Protein AF-A0A947LZQ3-F1 (afdb_monomer_lite)

Secondary structure (DSSP, 8-state):
--SSTTSSGGGSS---PPPHHHHHHHHHHH-SSHHHHHHHHHHHHHT-HHHHT-HHHHHHHHHHHHHHHHHHTTSS-HHHHHHHHHHHHHHHHHHHHHHHHHHHHHHHHHHHHSPPPEEEEEETTEEEEEE-

Radius of gyration: 23.59 Å; chains: 1; bounding box: 46×38×76 Å

pLDDT: mean 85.98, std 16.03, range [40.72, 98.38]

Structure (mmCIF, N/CA/C/O backbone):
data_AF-A0A947LZQ3-F1
#
_entry.id   AF-A0A947LZQ3-F1
#
loop_
_atom_site.group_PDB
_atom_site.id
_atom_site.type_symbol
_atom_site.label_atom_id
_atom_site.label_alt_id
_atom_site.label_comp_id
_atom_site.label_asym_id
_atom_site.label_entity_id
_atom_site.label_seq_id
_atom_site.pdbx_PDB_ins_code
_atom_site.Cartn_x
_atom_site.Cartn_y
_atom_site.Cartn_z
_atom_site.occupancy
_atom_site.B_iso_or_equiv
_atom_site.auth_seq_id
_atom_site.auth_comp_id
_atom_site.auth_asym_id
_atom_site.auth_atom_id
_atom_site.pdbx_PDB_model_num
ATOM 1 N N . MET A 1 1 ? -22.252 -31.755 -32.968 1.00 42.84 1 MET A N 1
ATOM 2 C CA . MET A 1 1 ? -21.186 -31.670 -31.942 1.00 42.84 1 MET A CA 1
ATOM 3 C C . MET A 1 1 ? -20.119 -30.651 -32.369 1.00 42.84 1 MET A C 1
ATOM 5 O O . MET A 1 1 ? -19.027 -31.038 -32.749 1.00 42.84 1 MET A O 1
ATOM 9 N N . LYS A 1 2 ? -20.450 -29.349 -32.402 1.00 45.81 2 LYS A N 1
ATOM 10 C CA . LYS A 1 2 ? -19.546 -28.274 -32.885 1.00 45.81 2 LYS A CA 1
ATOM 11 C C . LYS A 1 2 ? -19.620 -26.967 -32.074 1.00 45.81 2 LYS A C 1
ATOM 13 O O . LYS A 1 2 ? -18.988 -25.991 -32.451 1.00 45.81 2 LYS A O 1
ATOM 18 N N . HIS A 1 3 ? -20.347 -26.944 -30.954 1.00 49.53 3 HIS A N 1
ATOM 19 C CA . HIS A 1 3 ? -20.576 -25.714 -30.177 1.00 49.53 3 HIS A CA 1
ATOM 20 C C . HIS A 1 3 ? -19.942 -25.713 -28.778 1.00 49.53 3 HIS A C 1
ATOM 22 O O . HIS A 1 3 ? -20.104 -24.749 -28.045 1.00 49.53 3 HIS A O 1
ATOM 28 N N . VAL A 1 4 ? -19.186 -26.752 -28.407 1.00 49.44 4 VAL A N 1
ATOM 29 C CA . VAL A 1 4 ? -18.583 -26.853 -27.060 1.00 49.44 4 VAL A CA 1
ATOM 30 C C . VAL A 1 4 ? -17.208 -26.166 -26.980 1.00 49.44 4 VAL A C 1
ATOM 32 O O . VAL A 1 4 ? -16.736 -25.855 -25.895 1.00 49.44 4 VAL A O 1
ATOM 35 N N . LEU A 1 5 ? -16.579 -25.843 -28.116 1.00 46.22 5 LEU A N 1
ATOM 36 C CA . LEU A 1 5 ? -15.228 -25.262 -28.137 1.00 46.22 5 LEU A CA 1
ATOM 37 C C . LEU A 1 5 ? -15.170 -23.731 -28.010 1.00 46.22 5 LEU A C 1
ATOM 39 O O . LEU A 1 5 ? -14.082 -23.191 -27.860 1.00 46.22 5 LEU A O 1
ATOM 43 N N . ALA A 1 6 ? -16.303 -23.025 -28.055 1.00 46.81 6 ALA A N 1
ATOM 44 C CA . ALA A 1 6 ? -16.307 -21.557 -28.020 1.00 46.81 6 ALA A CA 1
ATOM 45 C C . ALA A 1 6 ? -16.317 -20.967 -26.596 1.00 46.81 6 ALA A C 1
ATOM 47 O O . ALA A 1 6 ? -16.058 -19.781 -26.429 1.00 46.81 6 ALA A O 1
ATOM 48 N N . PHE A 1 7 ? -16.593 -21.778 -25.567 1.00 45.84 7 PHE A N 1
ATOM 49 C CA . PHE A 1 7 ? -16.665 -21.300 -24.179 1.00 45.84 7 PHE A CA 1
ATOM 50 C C . PHE A 1 7 ? -15.323 -21.386 -23.432 1.00 45.84 7 PHE A C 1
ATOM 52 O O . PHE A 1 7 ? -15.129 -20.707 -22.430 1.00 45.84 7 PHE A O 1
ATOM 59 N N . ALA A 1 8 ? -14.373 -22.185 -23.931 1.00 47.56 8 ALA A N 1
ATOM 60 C CA . ALA A 1 8 ? -13.068 -22.368 -23.291 1.00 47.56 8 ALA A CA 1
ATOM 61 C C . ALA A 1 8 ? -12.094 -21.203 -23.558 1.00 47.56 8 ALA A C 1
ATOM 63 O O . ALA A 1 8 ? -11.188 -20.961 -22.766 1.00 47.56 8 ALA A O 1
ATOM 64 N N . THR A 1 9 ? -12.288 -20.444 -24.639 1.00 48.91 9 THR A N 1
ATOM 65 C CA . THR A 1 9 ? -11.379 -19.355 -25.038 1.00 48.91 9 THR A CA 1
ATOM 66 C C . THR A 1 9 ? -11.669 -18.023 -24.339 1.00 48.91 9 THR A C 1
ATOM 68 O O . THR A 1 9 ? -10.813 -17.144 -24.336 1.00 48.91 9 THR A O 1
ATOM 71 N N . ALA A 1 10 ? -12.839 -17.870 -23.709 1.00 48.16 10 ALA A N 1
ATOM 72 C CA . ALA A 1 10 ? -13.202 -16.656 -22.972 1.00 48.16 10 ALA A CA 1
ATOM 73 C C . ALA A 1 10 ? -12.611 -16.603 -21.548 1.00 48.16 10 ALA A C 1
ATOM 75 O O . ALA A 1 10 ? -12.568 -15.532 -20.949 1.00 48.16 10 ALA A O 1
ATOM 76 N N . LEU A 1 11 ? -12.115 -17.728 -21.013 1.00 50.41 11 LEU A N 1
ATOM 77 C CA . LEU A 1 11 ? -11.526 -17.786 -19.667 1.00 50.41 11 LEU A CA 1
ATOM 78 C C . LEU A 1 11 ? -10.026 -17.445 -19.614 1.00 50.41 11 LEU A C 1
ATOM 80 O O . LEU A 1 11 ? -9.470 -17.332 -18.528 1.00 50.41 11 LEU A O 1
ATOM 84 N N . LEU A 1 12 ? -9.361 -17.276 -20.760 1.00 47.28 12 LEU A N 1
ATOM 85 C CA . LEU A 1 12 ? -7.902 -17.099 -20.827 1.00 47.28 12 LEU A CA 1
ATOM 86 C C . LEU A 1 12 ? -7.449 -15.637 -20.999 1.00 47.28 12 LEU A C 1
ATOM 88 O O . LEU A 1 12 ? -6.259 -15.384 -21.153 1.00 47.28 12 LEU A O 1
ATOM 92 N N . LEU A 1 13 ? -8.374 -14.670 -20.950 1.00 44.09 13 LEU A N 1
ATOM 93 C CA . LEU A 1 13 ? -8.080 -13.237 -21.132 1.00 44.09 13 LEU A CA 1
ATOM 94 C C . LEU A 1 13 ? -8.360 -12.369 -19.892 1.00 44.09 13 LEU A C 1
ATOM 96 O O . LEU A 1 13 ? -8.128 -11.166 -19.933 1.00 44.09 13 LEU A O 1
ATOM 100 N N . ALA A 1 14 ? -8.782 -12.959 -18.769 1.00 43.12 14 ALA A N 1
ATOM 101 C CA . ALA A 1 14 ? -8.951 -12.255 -17.491 1.00 43.12 14 ALA A CA 1
ATOM 102 C C . ALA A 1 14 ? -7.682 -12.304 -16.615 1.00 43.12 14 ALA A C 1
ATOM 104 O O . ALA A 1 14 ? -7.757 -12.343 -15.393 1.00 43.12 14 ALA A O 1
ATOM 105 N N . GLY A 1 15 ? -6.501 -12.303 -17.238 1.00 40.72 15 GLY A N 1
ATOM 106 C CA . GLY A 1 15 ? -5.210 -12.185 -16.556 1.00 40.72 15 GLY A CA 1
ATOM 107 C C . GLY A 1 15 ? -4.848 -10.744 -16.177 1.00 40.72 15 GLY A C 1
ATOM 108 O O . GLY A 1 15 ? -3.668 -10.411 -16.130 1.00 40.72 15 GLY A O 1
ATOM 109 N N . CYS A 1 16 ? -5.829 -9.867 -15.944 1.00 47.31 16 CYS A N 1
ATOM 110 C CA . CYS A 1 16 ? -5.577 -8.629 -15.216 1.00 47.31 16 CYS A CA 1
ATOM 111 C C . CYS A 1 16 ? -5.446 -9.018 -13.745 1.00 47.31 16 CYS A C 1
ATOM 113 O O . CYS A 1 16 ? -6.459 -9.170 -13.067 1.00 47.31 16 CYS A O 1
ATOM 115 N N . GLY A 1 17 ? -4.215 -9.241 -13.277 1.00 54.22 17 GLY A N 1
ATOM 116 C CA . GLY A 1 17 ? -3.953 -9.462 -11.856 1.00 54.22 17 GLY A CA 1
ATOM 117 C C . GLY A 1 17 ? -4.659 -8.384 -11.037 1.00 54.22 17 GLY A C 1
ATOM 118 O O . GLY A 1 17 ? -4.484 -7.188 -11.287 1.00 54.22 17 GLY A O 1
ATOM 119 N N . THR A 1 18 ? -5.522 -8.802 -10.117 1.00 68.12 18 THR A N 1
ATOM 120 C CA . THR A 1 18 ? -6.287 -7.877 -9.287 1.00 68.12 18 THR A CA 1
ATOM 121 C C . THR A 1 18 ? -5.305 -7.125 -8.394 1.00 68.12 18 THR A C 1
ATOM 123 O O . THR A 1 18 ? -4.524 -7.723 -7.657 1.00 68.12 18 THR A O 1
ATOM 126 N N . SER A 1 19 ? -5.293 -5.797 -8.495 1.00 84.50 19 SER A N 1
ATOM 127 C CA . SER A 1 19 ? -4.346 -4.985 -7.730 1.00 84.50 19 SER A CA 1
ATOM 128 C C . SER A 1 19 ? -4.660 -5.029 -6.233 1.00 84.50 19 SER A C 1
ATOM 130 O O . SER A 1 19 ? -5.826 -5.129 -5.838 1.00 84.50 19 SER A O 1
ATOM 132 N N . VAL A 1 20 ? -3.645 -4.822 -5.388 1.00 89.06 20 VAL A N 1
ATOM 133 C CA . VAL A 1 20 ? -3.837 -4.686 -3.934 1.00 89.06 20 VAL A CA 1
ATOM 134 C C . VAL A 1 20 ? -4.842 -3.575 -3.577 1.00 89.06 20 VAL A C 1
ATOM 136 O O . VAL A 1 20 ? -5.558 -3.661 -2.582 1.00 89.06 20 VAL A O 1
ATOM 139 N N . THR A 1 21 ? -4.968 -2.560 -4.444 1.00 91.25 21 THR A N 1
ATOM 140 C CA . THR A 1 21 ? -5.964 -1.483 -4.313 1.00 91.25 21 THR A CA 1
ATOM 141 C C . THR A 1 21 ? -7.382 -2.011 -4.415 1.00 91.25 21 THR A C 1
ATOM 143 O O . THR A 1 21 ? -8.239 -1.613 -3.636 1.00 91.25 21 THR A O 1
ATOM 146 N N . THR A 1 22 ? -7.635 -2.902 -5.369 1.00 91.50 22 THR A N 1
ATOM 147 C CA . THR A 1 22 ? -8.963 -3.469 -5.585 1.00 91.50 22 THR A CA 1
ATOM 148 C C . THR A 1 22 ? -9.393 -4.286 -4.372 1.00 91.50 22 THR A C 1
ATOM 150 O O . THR A 1 22 ? -10.514 -4.125 -3.896 1.00 91.50 22 THR A O 1
ATOM 153 N N . TYR A 1 23 ? -8.488 -5.097 -3.817 1.00 92.50 23 TYR A N 1
ATOM 154 C CA . TYR A 1 23 ? -8.759 -5.830 -2.580 1.00 92.50 23 TYR A CA 1
ATOM 155 C C . TYR A 1 23 ? -9.016 -4.889 -1.404 1.00 92.50 23 TYR A C 1
ATOM 157 O O . TYR A 1 23 ? -9.974 -5.097 -0.664 1.00 92.50 23 TYR A O 1
ATOM 165 N N . HIS A 1 24 ? -8.215 -3.830 -1.260 1.00 93.56 24 HIS A N 1
ATOM 166 C CA . HIS A 1 24 ? -8.430 -2.823 -0.225 1.00 93.56 24 HIS A CA 1
ATOM 167 C C . HIS A 1 24 ? -9.820 -2.191 -0.326 1.00 93.56 24 HIS A C 1
ATOM 169 O O . HIS A 1 24 ? -10.594 -2.302 0.619 1.00 93.56 24 HIS A O 1
ATOM 175 N N . THR A 1 25 ? -10.153 -1.570 -1.460 1.00 93.19 25 THR A N 1
ATOM 176 C CA . THR A 1 25 ? -11.420 -0.847 -1.642 1.00 93.19 25 THR A CA 1
ATOM 177 C C . THR A 1 25 ? -12.622 -1.758 -1.421 1.00 93.19 25 THR A C 1
ATOM 179 O O . THR A 1 25 ? -13.473 -1.444 -0.594 1.00 93.19 25 THR A O 1
ATOM 182 N N . ASN A 1 26 ? -12.640 -2.936 -2.054 1.00 93.31 26 ASN A N 1
ATOM 183 C CA . ASN A 1 26 ? -13.754 -3.874 -1.919 1.00 93.31 26 ASN A CA 1
ATOM 184 C C . ASN A 1 26 ? -13.977 -4.299 -0.462 1.00 93.31 26 ASN A C 1
ATOM 186 O O . ASN A 1 26 ? -15.114 -4.434 -0.018 1.00 93.31 26 ASN A O 1
ATOM 190 N N . CYS A 1 27 ? -12.899 -4.508 0.294 1.00 95.62 27 CYS A N 1
ATOM 191 C CA . CYS A 1 27 ? -12.999 -4.899 1.692 1.00 95.62 27 CYS A CA 1
ATOM 192 C C . CYS A 1 27 ? -13.355 -3.733 2.617 1.00 95.62 27 CYS A C 1
ATOM 194 O O . CYS A 1 27 ? -14.096 -3.951 3.572 1.00 95.62 27 CYS A O 1
ATOM 196 N N . MET A 1 28 ? -12.861 -2.517 2.352 1.00 93.38 28 MET A N 1
ATOM 197 C CA . MET A 1 28 ? -13.240 -1.330 3.126 1.00 93.38 28 MET A CA 1
ATOM 198 C C . MET A 1 28 ? -14.738 -1.030 2.986 1.00 93.38 28 MET A C 1
ATOM 200 O O . MET A 1 28 ? -15.381 -0.713 3.984 1.00 93.38 28 MET A O 1
ATOM 204 N N . ASP A 1 29 ? -15.295 -1.192 1.785 1.00 93.12 29 ASP A N 1
ATOM 205 C CA . ASP A 1 29 ? -16.714 -0.935 1.510 1.00 93.12 29 ASP A CA 1
ATOM 206 C C . ASP A 1 29 ? -17.634 -2.038 2.060 1.00 93.12 29 ASP A C 1
ATOM 208 O O . ASP A 1 29 ? -18.781 -1.778 2.423 1.00 93.12 29 ASP A O 1
ATOM 212 N N . ALA A 1 30 ? -17.142 -3.279 2.138 1.00 93.69 30 ALA A N 1
ATOM 213 C CA . ALA A 1 30 ? -17.946 -4.432 2.541 1.00 93.69 30 ALA A CA 1
ATOM 214 C C . ALA A 1 30 ? -18.169 -4.557 4.058 1.00 93.69 30 ALA A C 1
ATOM 216 O O . ALA A 1 30 ? -19.144 -5.187 4.471 1.00 93.69 30 ALA A O 1
ATOM 217 N N . TYR A 1 31 ? -17.282 -4.000 4.890 1.00 94.81 31 TYR A N 1
ATOM 218 C CA . TYR A 1 31 ? -17.306 -4.227 6.339 1.00 94.81 31 TYR A CA 1
ATOM 219 C C . TYR A 1 31 ? -17.276 -2.922 7.146 1.00 94.81 31 TYR A C 1
ATOM 221 O O . TYR A 1 31 ? -16.530 -2.007 6.801 1.00 94.81 31 TYR A O 1
ATOM 229 N N . PRO A 1 32 ? -18.045 -2.827 8.248 1.00 91.44 32 PRO A N 1
ATOM 230 C CA . PRO A 1 32 ? -18.178 -1.600 9.033 1.00 91.44 32 PRO A CA 1
ATOM 231 C C . PRO A 1 32 ? -17.119 -1.416 10.126 1.00 91.44 32 PRO A C 1
ATOM 233 O O . PRO A 1 32 ? -17.028 -0.320 10.676 1.00 91.44 32 PRO A O 1
ATOM 236 N N . ASP A 1 33 ? -16.319 -2.430 10.454 1.00 95.31 33 ASP A N 1
ATOM 237 C CA . ASP A 1 33 ? -15.251 -2.394 11.465 1.00 95.31 33 ASP A CA 1
ATOM 238 C C . ASP A 1 33 ? -13.889 -2.727 10.840 1.00 95.31 33 ASP A C 1
ATOM 240 O O . ASP A 1 33 ? -13.799 -3.503 9.886 1.00 95.31 33 ASP A O 1
ATOM 244 N N . PHE A 1 34 ? -12.816 -2.119 11.349 1.00 97.12 34 PHE A N 1
ATOM 245 C CA . PHE A 1 34 ? -11.496 -2.222 10.726 1.00 97.12 34 PHE A CA 1
ATOM 246 C C . PHE A 1 34 ? -10.922 -3.644 10.779 1.00 97.12 34 PHE A C 1
ATOM 248 O O . PHE A 1 34 ? -10.214 -4.068 9.866 1.00 97.12 34 PHE A O 1
ATOM 255 N N . ALA A 1 35 ? -11.246 -4.411 11.821 1.00 95.75 35 ALA A N 1
ATOM 256 C CA . ALA A 1 35 ? -10.756 -5.775 11.974 1.00 95.75 35 ALA A CA 1
ATOM 257 C C . ALA A 1 35 ? -11.283 -6.700 10.864 1.00 95.75 35 ALA A C 1
ATOM 259 O O . ALA A 1 35 ? -10.495 -7.410 10.232 1.00 95.75 35 ALA A O 1
ATOM 260 N N . ASN A 1 36 ? -12.587 -6.658 10.578 1.00 96.88 36 ASN A N 1
ATOM 261 C CA . ASN A 1 36 ? -13.194 -7.442 9.503 1.00 96.88 36 ASN A CA 1
ATOM 262 C C . ASN A 1 36 ? -12.752 -6.959 8.120 1.00 96.88 36 ASN A C 1
ATOM 264 O O . ASN A 1 36 ? -12.477 -7.775 7.238 1.00 96.88 36 ASN A O 1
ATOM 268 N N . GLN A 1 37 ? -12.597 -5.645 7.947 1.00 96.94 37 GLN A N 1
ATOM 269 C CA . GLN A 1 37 ? -12.011 -5.069 6.740 1.00 96.94 37 GLN A CA 1
ATOM 270 C C . GLN A 1 37 ? -10.600 -5.627 6.475 1.00 96.94 37 GLN A C 1
ATOM 272 O O . GLN A 1 37 ? -10.323 -6.123 5.382 1.00 96.94 37 GLN A O 1
ATOM 277 N N . LEU A 1 38 ? -9.715 -5.614 7.476 1.00 97.62 38 LEU A N 1
ATOM 278 C CA . LEU A 1 38 ? -8.357 -6.149 7.360 1.00 97.62 38 LEU A CA 1
ATOM 279 C C . LEU A 1 38 ? -8.351 -7.661 7.107 1.00 97.62 38 LEU A C 1
ATOM 281 O O . LEU A 1 38 ? -7.593 -8.139 6.262 1.00 97.62 38 LEU A O 1
ATOM 285 N N . ALA A 1 39 ? -9.198 -8.419 7.803 1.00 97.25 39 ALA A N 1
ATOM 286 C CA . ALA A 1 39 ? -9.326 -9.857 7.587 1.00 97.25 39 ALA A CA 1
ATOM 287 C C . ALA A 1 39 ? -9.737 -10.171 6.140 1.00 97.25 39 ALA A C 1
ATOM 289 O O . ALA A 1 39 ? -9.141 -11.040 5.503 1.00 97.25 39 ALA A O 1
ATOM 290 N N . CYS A 1 40 ? -10.691 -9.416 5.588 1.00 97.44 40 CYS A N 1
ATOM 291 C CA . CYS A 1 40 ? -11.076 -9.516 4.184 1.00 97.44 40 CYS A CA 1
ATOM 292 C C . CYS A 1 40 ? -9.889 -9.248 3.248 1.00 97.44 40 CYS A C 1
ATOM 294 O O . CYS A 1 40 ? -9.642 -10.043 2.339 1.00 97.44 40 CYS A O 1
ATOM 296 N N . VAL A 1 41 ? -9.120 -8.178 3.481 1.00 96.38 41 VAL A N 1
ATOM 297 C CA . VAL A 1 41 ? -7.953 -7.835 2.648 1.00 96.38 41 VAL A CA 1
ATOM 298 C C . VAL A 1 41 ? -6.915 -8.957 2.682 1.00 96.38 41 VAL A C 1
ATOM 300 O O . VAL A 1 41 ? -6.462 -9.410 1.631 1.00 96.38 41 VAL A O 1
ATOM 303 N N . LYS A 1 42 ? -6.587 -9.463 3.877 1.00 96.69 42 LYS A N 1
ATOM 304 C CA . LYS A 1 42 ? -5.627 -10.560 4.069 1.00 96.69 42 LYS A CA 1
ATOM 305 C C . LYS A 1 42 ? -6.063 -11.829 3.344 1.00 96.69 42 LYS A C 1
ATOM 307 O O . LYS A 1 42 ? -5.239 -12.450 2.682 1.00 96.69 42 LYS A O 1
ATOM 312 N N . ASN A 1 43 ? -7.343 -12.190 3.432 1.00 95.75 43 ASN A N 1
ATOM 313 C CA . ASN A 1 43 ? -7.873 -13.391 2.785 1.00 95.75 43 ASN A CA 1
ATOM 314 C C . ASN A 1 43 ? -7.814 -13.296 1.256 1.00 95.75 43 ASN A C 1
ATOM 316 O O . ASN A 1 43 ? -7.417 -14.258 0.603 1.00 95.75 43 ASN A O 1
ATOM 320 N N . ASN A 1 44 ? -8.165 -12.139 0.689 1.00 93.88 44 ASN A N 1
ATOM 321 C CA . ASN A 1 44 ? -8.098 -11.935 -0.757 1.00 93.88 44 ASN A CA 1
ATOM 322 C C . ASN A 1 44 ? -6.650 -11.934 -1.272 1.00 93.88 44 ASN A C 1
ATOM 324 O O . ASN A 1 44 ? -6.362 -12.583 -2.270 1.00 93.88 44 ASN A O 1
ATOM 328 N N . ILE A 1 45 ? -5.726 -11.276 -0.564 1.00 93.50 45 ILE A N 1
ATOM 329 C CA . ILE A 1 45 ? -4.303 -11.273 -0.936 1.00 93.50 45 ILE A CA 1
ATOM 330 C C . ILE A 1 45 ? -3.685 -12.665 -0.783 1.00 93.50 45 ILE A C 1
ATOM 332 O O . ILE A 1 45 ? -2.907 -13.077 -1.632 1.00 93.50 45 ILE A O 1
ATOM 336 N N . ALA A 1 46 ? -4.035 -13.420 0.261 1.00 92.00 46 ALA A N 1
ATOM 337 C CA . ALA A 1 46 ? -3.535 -14.784 0.448 1.00 92.00 46 ALA A CA 1
ATOM 338 C C . ALA A 1 46 ? -3.998 -15.747 -0.661 1.00 92.00 46 ALA A C 1
ATOM 340 O O . ALA A 1 46 ? -3.309 -16.726 -0.944 1.00 92.00 46 ALA A O 1
ATOM 341 N N . ALA A 1 47 ? -5.145 -15.469 -1.286 1.00 90.25 47 ALA A N 1
ATOM 342 C CA . ALA A 1 47 ? -5.649 -16.218 -2.433 1.00 90.25 47 ALA A CA 1
ATOM 343 C C . ALA A 1 47 ? -4.981 -15.822 -3.766 1.00 90.25 47 ALA A C 1
ATOM 345 O O . ALA A 1 47 ? -5.180 -16.517 -4.762 1.00 90.25 47 ALA A O 1
ATOM 346 N N . ASP A 1 48 ? -4.189 -14.744 -3.791 1.00 88.31 48 ASP A N 1
ATOM 347 C CA . ASP A 1 48 ? -3.496 -14.225 -4.970 1.00 88.31 48 ASP A CA 1
ATOM 348 C C . ASP A 1 48 ? -1.972 -14.420 -4.841 1.00 88.31 48 ASP A C 1
ATOM 350 O O . ASP A 1 48 ? -1.299 -13.629 -4.173 1.00 88.31 48 ASP A O 1
ATOM 354 N N . PRO A 1 49 ? -1.387 -15.445 -5.493 1.00 86.81 49 PRO A N 1
ATOM 355 C CA . PRO A 1 49 ? 0.035 -15.765 -5.362 1.00 86.81 49 PRO A CA 1
ATOM 356 C C . PRO A 1 49 ? 0.984 -14.654 -5.825 1.00 86.81 49 PRO A C 1
ATOM 358 O O . PRO A 1 49 ? 2.144 -14.627 -5.405 1.00 86.81 49 PRO A O 1
ATOM 361 N N . TYR A 1 50 ? 0.529 -13.766 -6.714 1.00 85.94 50 TYR A N 1
ATOM 362 C CA . TYR A 1 50 ? 1.343 -12.648 -7.186 1.00 85.94 50 TYR A CA 1
ATOM 363 C C . TYR A 1 50 ? 1.441 -11.573 -6.108 1.00 85.94 50 TYR A C 1
ATOM 365 O O . TYR A 1 50 ? 2.529 -11.077 -5.833 1.00 85.94 50 TYR A O 1
ATOM 373 N N . GLN A 1 51 ? 0.323 -11.274 -5.447 1.00 88.06 51 GLN A N 1
ATOM 374 C CA . GLN A 1 51 ? 0.278 -10.281 -4.375 1.00 88.06 51 GLN A CA 1
ATOM 375 C C . GLN A 1 51 ? 0.856 -10.828 -3.063 1.00 88.06 51 GLN A C 1
ATOM 377 O O . GLN A 1 51 ? 1.558 -10.116 -2.351 1.00 88.06 51 GLN A O 1
ATOM 382 N N . SER A 1 52 ? 0.619 -12.101 -2.729 1.00 88.38 52 SER A N 1
ATOM 383 C CA . SER A 1 52 ? 1.053 -12.689 -1.453 1.00 88.38 52 SER A CA 1
ATOM 384 C C . SER A 1 52 ? 2.575 -12.761 -1.289 1.00 88.38 52 SER A C 1
ATOM 386 O O . SER A 1 52 ? 3.082 -12.792 -0.165 1.00 88.38 52 SER A O 1
ATOM 388 N N . ASN A 1 53 ? 3.302 -12.839 -2.405 1.00 88.94 53 ASN A N 1
ATOM 389 C CA . ASN A 1 53 ? 4.761 -12.916 -2.427 1.00 88.94 53 ASN A CA 1
ATOM 390 C C . ASN A 1 53 ? 5.436 -11.544 -2.544 1.00 88.94 53 ASN A C 1
ATOM 392 O O . ASN A 1 53 ? 6.653 -11.461 -2.376 1.00 88.94 53 ASN A O 1
ATOM 396 N N . ASP A 1 54 ? 4.671 -10.482 -2.796 1.00 91.31 54 ASP A N 1
ATOM 397 C CA . ASP A 1 54 ? 5.207 -9.135 -2.915 1.00 91.31 54 ASP A CA 1
ATOM 398 C C . ASP A 1 54 ? 5.613 -8.574 -1.539 1.00 91.31 54 ASP A C 1
ATOM 400 O O . ASP A 1 54 ? 4.865 -8.617 -0.557 1.00 91.31 54 ASP A O 1
ATOM 404 N N . THR A 1 55 ? 6.841 -8.059 -1.451 1.00 92.81 55 THR A N 1
ATOM 405 C CA . THR A 1 55 ? 7.407 -7.553 -0.191 1.00 92.81 55 THR A CA 1
ATOM 406 C C . THR A 1 55 ? 6.675 -6.307 0.311 1.00 92.81 55 THR A C 1
ATOM 408 O O . THR A 1 55 ? 6.415 -6.207 1.512 1.00 92.81 55 THR A O 1
ATOM 411 N N . LEU A 1 56 ? 6.312 -5.382 -0.582 1.00 93.56 56 LEU A N 1
ATOM 412 C CA . LEU A 1 56 ? 5.580 -4.167 -0.220 1.00 93.56 56 LEU A CA 1
ATOM 413 C C . LEU A 1 56 ? 4.176 -4.532 0.264 1.00 93.56 56 LEU A C 1
ATOM 415 O O . LEU A 1 56 ? 3.724 -4.026 1.291 1.00 93.56 56 LEU A O 1
ATOM 419 N N . VAL A 1 57 ? 3.513 -5.479 -0.402 1.00 94.44 57 VAL A N 1
ATOM 420 C CA . VAL A 1 57 ? 2.196 -5.974 0.023 1.00 94.44 57 VAL A CA 1
ATOM 421 C C . VAL A 1 57 ? 2.257 -6.604 1.418 1.00 94.44 57 VAL A C 1
ATOM 423 O O . VAL A 1 57 ? 1.383 -6.348 2.250 1.00 94.44 57 VAL A O 1
ATOM 426 N N . ARG A 1 58 ? 3.306 -7.375 1.731 1.00 94.44 58 ARG A N 1
ATOM 427 C CA . ARG A 1 58 ? 3.506 -7.941 3.079 1.00 94.44 58 ARG A CA 1
ATOM 428 C C . ARG A 1 58 ? 3.710 -6.856 4.135 1.00 94.44 58 ARG A C 1
ATOM 430 O O . ARG A 1 58 ? 3.135 -6.953 5.218 1.00 94.44 58 ARG A O 1
ATOM 437 N N . GLU A 1 59 ? 4.478 -5.815 3.825 1.00 95.38 59 GLU A N 1
ATOM 438 C CA . GLU A 1 59 ? 4.663 -4.662 4.715 1.00 95.38 59 GLU A CA 1
ATOM 439 C C . GLU A 1 59 ? 3.345 -3.909 4.957 1.00 95.38 59 GLU A C 1
ATOM 441 O O . GLU A 1 59 ? 3.042 -3.483 6.077 1.00 95.38 59 GLU A O 1
ATOM 446 N N . TYR A 1 60 ? 2.520 -3.784 3.922 1.00 96.50 60 TYR A N 1
ATOM 447 C CA . TYR A 1 60 ? 1.184 -3.220 4.038 1.00 96.50 60 TYR A CA 1
ATOM 448 C C . TYR A 1 60 ? 0.287 -4.041 4.955 1.00 96.50 60 TYR A C 1
ATOM 450 O O . TYR A 1 60 ? -0.285 -3.483 5.890 1.00 96.50 60 TYR A O 1
ATOM 458 N N . LEU A 1 61 ? 0.229 -5.362 4.776 1.00 97.31 61 LEU A N 1
ATOM 459 C CA . LEU A 1 61 ? -0.535 -6.235 5.669 1.00 97.31 61 LEU A CA 1
ATOM 460 C C . LEU A 1 61 ? -0.060 -6.141 7.126 1.00 97.31 61 LEU A C 1
ATOM 462 O O . LEU A 1 61 ? -0.891 -6.081 8.032 1.00 97.31 61 LEU A O 1
ATOM 466 N N . LEU A 1 62 ? 1.255 -6.058 7.350 1.00 97.38 62 LEU A N 1
ATOM 467 C CA . LEU A 1 62 ? 1.831 -5.873 8.683 1.00 97.38 62 LEU A CA 1
ATOM 468 C C . LEU A 1 62 ? 1.412 -4.537 9.311 1.00 97.38 62 LEU A C 1
ATOM 470 O O . LEU A 1 62 ? 1.063 -4.488 10.489 1.00 97.38 62 LEU A O 1
ATOM 474 N N . THR A 1 63 ? 1.399 -3.462 8.520 1.00 97.94 63 THR A N 1
ATOM 475 C CA . THR A 1 63 ? 0.899 -2.153 8.968 1.00 97.94 63 THR A CA 1
ATOM 476 C C . THR A 1 63 ? -0.567 -2.260 9.391 1.00 97.94 63 THR A C 1
ATOM 478 O O . THR A 1 63 ? -0.945 -1.759 10.448 1.00 97.94 63 THR A O 1
ATOM 481 N N . GLY A 1 64 ? -1.385 -2.976 8.614 1.00 97.81 64 GLY A N 1
ATOM 482 C CA . GLY A 1 64 ? -2.768 -3.278 8.979 1.00 97.81 64 GLY A CA 1
ATOM 483 C C . GLY A 1 64 ? -2.881 -4.006 10.322 1.00 97.81 64 GLY A C 1
ATOM 484 O O . GLY A 1 64 ? -3.671 -3.598 11.173 1.00 97.81 64 GLY A O 1
ATOM 485 N N . ASP A 1 65 ? -2.059 -5.033 10.555 1.00 98.31 65 ASP A N 1
ATOM 486 C CA . ASP A 1 65 ? -2.054 -5.790 11.815 1.00 98.31 65 ASP A CA 1
ATOM 487 C C . ASP A 1 65 ? -1.691 -4.908 13.026 1.00 98.31 65 ASP A C 1
ATOM 489 O O . ASP A 1 65 ? -2.309 -5.032 14.090 1.00 98.31 65 ASP A O 1
ATOM 493 N N . MET A 1 66 ? -0.742 -3.979 12.866 1.00 98.31 66 MET A N 1
ATOM 494 C CA . MET A 1 66 ? -0.392 -2.997 13.901 1.00 98.31 66 MET A CA 1
ATOM 495 C C . MET A 1 66 ? -1.558 -2.050 14.202 1.00 98.31 66 MET A C 1
ATOM 497 O O . MET A 1 66 ? -1.925 -1.875 15.364 1.00 98.31 66 MET A O 1
ATOM 501 N N . LEU A 1 67 ? -2.199 -1.507 13.164 1.00 98.38 67 LEU A N 1
ATOM 502 C CA . LEU A 1 67 ? -3.362 -0.631 13.315 1.00 98.38 67 LEU A CA 1
ATOM 503 C C . LEU A 1 67 ? -4.526 -1.358 14.004 1.00 98.38 67 LEU A C 1
ATOM 505 O O . LEU A 1 67 ? -5.152 -0.809 14.906 1.00 98.38 67 LEU A O 1
ATOM 509 N N . ALA A 1 68 ? -4.776 -2.624 13.659 1.00 97.94 68 ALA A N 1
ATOM 510 C CA . ALA A 1 68 ? -5.809 -3.432 14.304 1.00 97.94 68 ALA A CA 1
ATOM 511 C C . ALA A 1 68 ? -5.483 -3.735 15.777 1.00 97.94 68 ALA A C 1
ATOM 513 O O . ALA A 1 68 ? -6.386 -3.872 16.605 1.00 97.94 68 ALA A O 1
ATOM 514 N N . ALA A 1 69 ? -4.202 -3.859 16.135 1.00 97.94 69 ALA A N 1
ATOM 515 C CA . ALA A 1 69 ? -3.789 -3.961 17.532 1.00 97.94 69 ALA A CA 1
ATOM 516 C C . ALA A 1 69 ? -4.042 -2.651 18.296 1.00 97.94 69 ALA A C 1
ATOM 518 O O . ALA A 1 69 ? -4.554 -2.699 19.414 1.00 97.94 69 ALA A O 1
ATOM 519 N N . ASP A 1 70 ? -3.761 -1.498 17.690 1.00 98.25 70 ASP A N 1
ATOM 520 C CA . ASP A 1 70 ? -3.986 -0.192 18.315 1.00 98.25 70 ASP A CA 1
ATOM 521 C C . ASP A 1 70 ? -5.477 0.160 18.452 1.00 98.25 70 ASP A C 1
ATOM 523 O O . ASP A 1 70 ? -5.863 0.720 19.481 1.00 98.25 70 ASP A O 1
ATOM 527 N N . VAL A 1 71 ? -6.327 -0.239 17.496 1.00 97.94 71 VAL A N 1
ATOM 528 C CA . VAL A 1 71 ? -7.796 -0.152 17.624 1.00 97.94 71 VAL A CA 1
ATOM 529 C C . VAL A 1 71 ? -8.284 -1.001 18.796 1.00 97.94 71 VAL A C 1
ATOM 531 O O . VAL A 1 71 ? -8.997 -0.507 19.666 1.00 97.94 71 VAL A O 1
ATOM 534 N N . ARG A 1 72 ? -7.851 -2.269 18.882 1.00 97.25 72 ARG A N 1
ATOM 535 C CA . ARG A 1 72 ? -8.222 -3.163 19.998 1.00 97.25 72 ARG A CA 1
ATO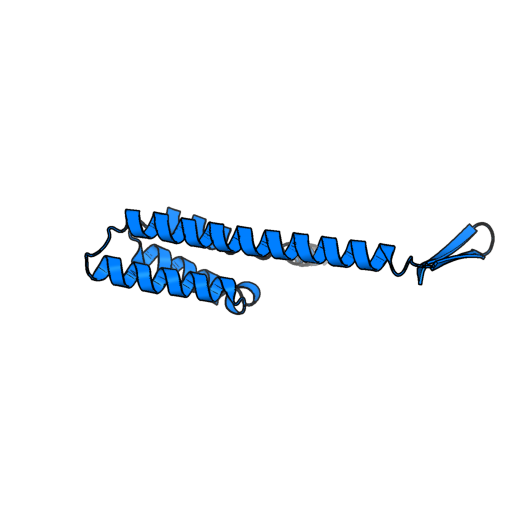M 536 C C . ARG A 1 72 ? -7.739 -2.653 21.353 1.00 97.25 72 ARG A C 1
ATOM 538 O O . ARG A 1 72 ? -8.404 -2.877 22.358 1.00 97.25 72 ARG A O 1
ATOM 545 N N . ALA A 1 73 ? -6.594 -1.978 21.381 1.00 97.69 73 ALA A N 1
ATOM 546 C CA . ALA A 1 73 ? -6.061 -1.340 22.578 1.00 97.69 73 ALA A CA 1
ATOM 547 C C . ALA A 1 73 ? -6.740 0.005 22.909 1.00 97.69 73 ALA A C 1
ATOM 549 O O . ALA A 1 73 ? -6.377 0.628 23.904 1.00 97.69 73 ALA A O 1
ATOM 550 N N . GLY A 1 74 ? -7.687 0.475 22.087 1.00 97.50 74 GLY A N 1
ATOM 551 C CA . GLY A 1 74 ? -8.379 1.751 22.271 1.00 97.50 74 GLY A CA 1
ATOM 552 C C . GLY A 1 74 ? -7.492 2.981 22.058 1.00 97.50 74 GLY A C 1
ATOM 553 O O . GLY A 1 74 ? -7.858 4.073 22.485 1.00 97.50 74 GLY A O 1
ATOM 554 N N . LYS A 1 75 ? -6.320 2.825 21.427 1.00 98.25 75 LYS A N 1
ATOM 555 C CA . LYS A 1 75 ? -5.390 3.937 21.174 1.00 98.25 75 LYS A CA 1
ATOM 556 C C . LYS A 1 75 ? -5.826 4.800 19.994 1.00 98.25 75 LYS A C 1
ATOM 558 O O . LYS A 1 75 ? -5.548 5.995 19.982 1.00 98.25 75 LYS A O 1
ATOM 563 N N . ILE A 1 76 ? -6.477 4.190 19.005 1.00 98.12 76 ILE A N 1
ATOM 564 C CA . ILE A 1 76 ? -7.020 4.859 17.818 1.00 98.12 76 ILE A CA 1
ATOM 565 C C . ILE A 1 76 ? -8.422 4.327 17.510 1.00 98.12 76 ILE A C 1
ATOM 567 O O . ILE A 1 76 ? -8.760 3.206 17.883 1.00 98.12 76 ILE A O 1
ATOM 571 N N . SER A 1 77 ? -9.238 5.124 16.819 1.00 98.00 77 SER A N 1
ATOM 572 C CA . SER A 1 77 ? -10.539 4.684 16.303 1.00 98.00 77 SER A CA 1
ATOM 573 C C . SER A 1 77 ? -10.397 3.855 15.022 1.00 98.00 77 SER A C 1
ATOM 575 O O . SER A 1 77 ? -9.401 3.985 14.305 1.00 98.00 77 SER A O 1
ATOM 577 N N . ASP A 1 78 ? -11.425 3.071 14.676 1.00 97.38 78 ASP A N 1
ATOM 578 C CA . ASP A 1 78 ? -11.511 2.385 13.376 1.00 97.38 78 ASP A CA 1
ATOM 579 C C . ASP A 1 78 ? -11.337 3.351 12.195 1.00 97.38 78 ASP A C 1
ATOM 581 O O . ASP A 1 78 ? -10.662 3.038 11.219 1.00 97.38 78 ASP A O 1
ATOM 585 N N . GLU A 1 79 ? -11.910 4.552 12.282 1.00 97.06 79 GLU A N 1
ATOM 586 C CA . GLU A 1 79 ? -11.786 5.577 11.241 1.00 97.06 79 GLU A CA 1
ATOM 587 C C . GLU A 1 79 ? -10.341 6.069 11.086 1.00 97.06 79 GLU A C 1
ATOM 589 O O . GLU A 1 79 ? -9.822 6.148 9.971 1.00 97.06 79 GLU A O 1
ATOM 594 N N . SER A 1 80 ? -9.654 6.317 12.206 1.00 97.50 80 SER A N 1
ATOM 595 C CA . SER A 1 80 ? -8.232 6.679 12.197 1.00 97.50 80 SER A CA 1
ATOM 596 C C . SER A 1 80 ? -7.368 5.561 11.615 1.00 97.50 80 SER A C 1
ATOM 598 O O . SER A 1 80 ? -6.421 5.835 10.875 1.00 97.50 80 SER A O 1
ATOM 600 N N . ALA A 1 81 ? -7.694 4.304 11.925 1.00 98.12 81 ALA A N 1
ATOM 601 C CA . ALA A 1 81 ? -7.003 3.143 11.380 1.00 98.12 81 ALA A CA 1
ATOM 602 C C . ALA A 1 81 ? -7.210 3.018 9.865 1.00 98.12 81 ALA A C 1
ATOM 604 O O . ALA A 1 81 ? -6.238 2.847 9.133 1.00 98.12 81 ALA A O 1
ATOM 605 N N . ARG A 1 82 ? -8.440 3.194 9.365 1.00 97.56 82 ARG A N 1
ATOM 606 C CA . ARG A 1 82 ? -8.735 3.204 7.919 1.00 97.56 82 ARG A CA 1
ATOM 607 C C . ARG A 1 82 ? -7.938 4.255 7.174 1.00 97.56 82 ARG A C 1
ATOM 609 O O . ARG A 1 82 ? -7.357 3.951 6.136 1.00 97.56 82 ARG A O 1
ATOM 616 N N . LEU A 1 83 ? -7.891 5.476 7.706 1.00 97.62 83 LEU A N 1
ATOM 617 C CA . LEU A 1 83 ? -7.168 6.569 7.069 1.00 97.62 83 LEU A CA 1
ATOM 618 C C . LEU A 1 83 ? -5.670 6.260 6.968 1.00 97.62 83 LEU A C 1
ATOM 620 O O . LEU A 1 83 ? -5.085 6.410 5.898 1.00 97.62 83 LEU A O 1
ATOM 624 N N . GLN A 1 84 ? -5.061 5.779 8.053 1.00 98.00 84 GLN A N 1
ATOM 625 C CA . GLN A 1 84 ? -3.648 5.389 8.059 1.00 98.00 84 GLN A CA 1
ATOM 626 C C . GLN A 1 84 ? -3.376 4.197 7.138 1.00 98.00 84 GLN A C 1
ATOM 628 O O . GLN A 1 84 ? -2.366 4.156 6.435 1.00 98.00 84 GLN A O 1
ATOM 633 N N . PHE A 1 85 ? -4.299 3.240 7.078 1.00 97.44 85 PHE A N 1
ATOM 634 C CA . PHE A 1 85 ? -4.160 2.088 6.200 1.00 97.44 85 PHE A CA 1
ATOM 635 C C . PHE A 1 85 ? -4.263 2.479 4.718 1.00 97.44 85 PHE A C 1
ATOM 637 O O . PHE A 1 85 ? -3.496 1.985 3.889 1.00 97.44 85 PHE A O 1
ATOM 644 N N . LEU A 1 86 ? -5.139 3.431 4.385 1.00 96.69 86 LEU A N 1
ATOM 645 C CA . LEU A 1 86 ? -5.225 4.036 3.056 1.00 96.69 86 LEU A CA 1
ATOM 646 C C . LEU A 1 86 ? -3.962 4.841 2.707 1.00 96.69 86 LEU A C 1
ATOM 648 O O . LEU A 1 86 ? -3.483 4.779 1.575 1.00 96.69 86 LEU A O 1
ATOM 652 N N . GLN A 1 87 ? -3.391 5.577 3.663 1.00 97.19 87 GLN A N 1
ATOM 653 C CA . GLN A 1 87 ? -2.113 6.268 3.465 1.00 97.19 87 GLN A CA 1
ATOM 654 C C . GLN A 1 87 ? -1.003 5.275 3.112 1.00 97.19 87 GLN A C 1
ATOM 656 O O . GLN A 1 87 ? -0.300 5.483 2.124 1.00 97.19 87 GLN A O 1
ATOM 661 N N . LYS A 1 88 ? -0.925 4.145 3.826 1.00 96.69 88 LYS A N 1
ATOM 662 C CA . LYS A 1 88 ? 0.050 3.094 3.519 1.00 96.69 88 LYS A CA 1
ATOM 663 C C . LYS A 1 88 ? -0.137 2.510 2.117 1.00 96.69 88 LYS A C 1
ATOM 665 O O . LYS A 1 88 ? 0.848 2.265 1.423 1.00 96.69 88 LYS A O 1
ATOM 670 N N . LEU A 1 89 ? -1.381 2.322 1.674 1.00 95.25 89 LEU A N 1
ATOM 671 C CA . LEU A 1 89 ? -1.671 1.893 0.303 1.00 95.25 89 LEU A CA 1
ATOM 672 C C . LEU A 1 89 ? -1.134 2.896 -0.734 1.00 95.25 89 LEU A C 1
ATOM 674 O O . LEU A 1 89 ? -0.561 2.499 -1.747 1.00 95.25 89 LEU A O 1
ATOM 678 N N . ASN A 1 90 ? -1.302 4.196 -0.486 1.00 95.56 90 ASN A N 1
ATOM 679 C CA . ASN A 1 90 ? -0.787 5.238 -1.375 1.00 95.56 90 ASN A CA 1
ATOM 680 C C . ASN A 1 90 ? 0.746 5.297 -1.382 1.00 95.56 90 ASN A C 1
ATOM 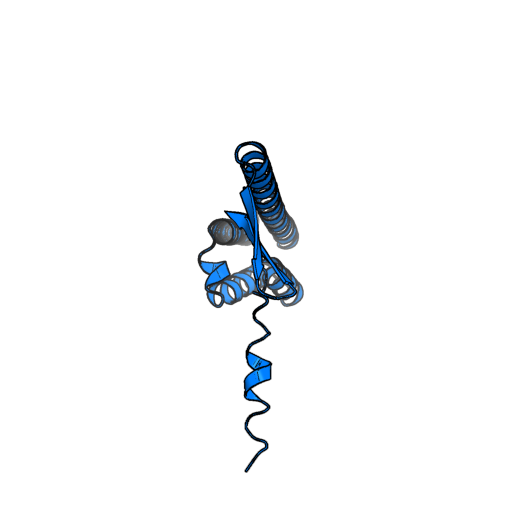682 O O . ASN A 1 90 ? 1.335 5.548 -2.433 1.00 95.56 90 ASN A O 1
ATOM 686 N N . ASP A 1 91 ? 1.392 5.030 -0.246 1.00 94.44 91 ASP A N 1
ATOM 687 C CA . ASP A 1 91 ? 2.852 4.955 -0.172 1.00 94.44 91 ASP A CA 1
ATOM 688 C C . ASP A 1 91 ? 3.405 3.829 -1.050 1.00 94.44 91 ASP A C 1
ATOM 690 O O . ASP A 1 91 ? 4.367 4.054 -1.782 1.00 94.44 91 ASP A O 1
ATOM 694 N N . ILE A 1 92 ? 2.771 2.651 -1.045 1.00 92.00 92 ILE A N 1
ATOM 695 C CA . ILE A 1 92 ? 3.171 1.540 -1.923 1.00 92.00 92 ILE A CA 1
ATOM 696 C C . ILE A 1 92 ? 3.043 1.930 -3.388 1.00 92.00 92 ILE A C 1
ATOM 698 O O . ILE A 1 92 ? 4.007 1.789 -4.135 1.00 92.00 92 ILE A O 1
ATOM 702 N N . LYS A 1 93 ? 1.906 2.513 -3.786 1.00 90.75 93 LYS A N 1
ATOM 703 C CA . LYS A 1 93 ? 1.713 2.988 -5.165 1.00 90.75 93 LYS A CA 1
ATOM 704 C C . LYS A 1 93 ? 2.790 3.976 -5.596 1.00 90.75 93 LYS A C 1
ATOM 706 O O . LYS A 1 93 ? 3.231 3.951 -6.742 1.00 90.75 93 LYS A O 1
ATOM 711 N N . ARG A 1 94 ? 3.195 4.875 -4.693 1.00 92.31 94 ARG A N 1
ATOM 712 C CA . ARG A 1 94 ? 4.265 5.837 -4.972 1.00 92.31 94 ARG A CA 1
ATOM 713 C C . ARG A 1 94 ? 5.593 5.118 -5.198 1.00 92.31 94 ARG A C 1
ATOM 715 O O . ARG A 1 94 ? 6.260 5.418 -6.181 1.00 92.31 94 ARG A O 1
ATOM 722 N N . ILE A 1 95 ? 5.942 4.158 -4.342 1.00 91.19 95 ILE A N 1
ATOM 723 C CA . ILE A 1 95 ? 7.178 3.372 -4.471 1.00 91.19 95 ILE A CA 1
ATOM 724 C C . ILE A 1 95 ? 7.192 2.592 -5.792 1.00 91.19 95 ILE A C 1
ATOM 726 O O . ILE A 1 95 ? 8.178 2.655 -6.522 1.00 91.19 95 ILE A O 1
ATOM 730 N N . GLU A 1 96 ? 6.096 1.916 -6.140 1.00 87.94 96 GLU A N 1
ATOM 731 C CA . GLU A 1 96 ? 5.967 1.184 -7.407 1.00 87.94 96 GLU A CA 1
ATOM 732 C C . GLU A 1 96 ? 6.142 2.116 -8.617 1.00 87.94 96 GLU A C 1
ATOM 734 O O . GLU A 1 96 ? 6.866 1.803 -9.565 1.00 87.94 96 GLU A O 1
ATOM 739 N N . LEU A 1 97 ? 5.523 3.301 -8.579 1.00 89.06 97 LEU A N 1
ATOM 740 C CA . LEU A 1 97 ? 5.650 4.304 -9.636 1.00 89.06 97 LEU A CA 1
ATOM 741 C C . LEU A 1 97 ? 7.084 4.826 -9.774 1.00 89.06 97 LEU A C 1
ATOM 743 O O . LEU A 1 97 ? 7.585 4.975 -10.891 1.00 89.06 97 LEU A O 1
ATOM 747 N N . GLU A 1 98 ? 7.754 5.089 -8.656 1.00 91.38 98 GLU A N 1
ATOM 748 C CA . GLU A 1 98 ? 9.149 5.525 -8.631 1.00 91.38 98 GLU A CA 1
ATOM 749 C C . GLU A 1 98 ? 10.090 4.445 -9.175 1.00 91.38 98 GLU A C 1
ATOM 751 O O . GLU A 1 98 ? 10.989 4.760 -9.960 1.00 91.38 98 GLU A O 1
ATOM 756 N N . GLN A 1 99 ? 9.858 3.175 -8.833 1.00 88.62 99 GLN A N 1
ATOM 757 C CA . GLN A 1 99 ? 10.615 2.039 -9.361 1.00 88.62 99 GLN A CA 1
ATOM 758 C C . GLN A 1 99 ? 10.449 1.917 -10.878 1.00 88.62 99 GLN A C 1
ATOM 760 O O . GLN A 1 99 ? 11.448 1.920 -11.5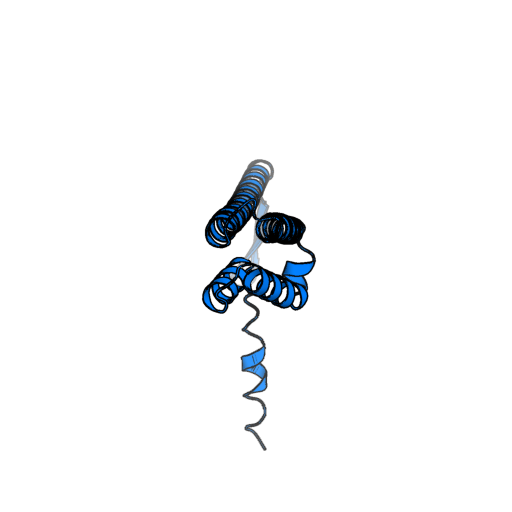99 1.00 88.62 99 GLN A O 1
ATOM 765 N N . MET A 1 100 ? 9.211 1.936 -11.382 1.00 86.12 100 MET A N 1
ATOM 766 C CA . MET A 1 100 ? 8.931 1.904 -12.823 1.00 86.12 100 MET A CA 1
ATOM 767 C C . MET A 1 100 ? 9.563 3.090 -13.567 1.00 86.12 100 MET A C 1
ATOM 769 O O . MET A 1 100 ? 10.123 2.940 -14.661 1.00 86.12 100 MET A O 1
ATOM 773 N N . ALA A 1 101 ? 9.502 4.289 -12.982 1.00 89.75 101 ALA A N 1
ATOM 774 C CA . ALA A 1 101 ? 10.125 5.475 -13.554 1.00 89.75 101 ALA A CA 1
ATOM 775 C C . ALA A 1 101 ? 11.654 5.347 -13.584 1.00 89.75 101 ALA A C 1
ATOM 777 O O . ALA A 1 101 ? 12.280 5.710 -14.584 1.00 89.75 101 ALA A O 1
ATOM 778 N N . ASN A 1 102 ? 12.263 4.814 -12.524 1.00 91.31 102 ASN A N 1
ATOM 779 C CA . ASN A 1 102 ? 13.703 4.605 -12.449 1.00 91.31 102 ASN A CA 1
ATOM 780 C C . ASN A 1 102 ? 14.180 3.554 -13.459 1.00 91.31 102 ASN A C 1
ATOM 782 O O . ASN A 1 102 ? 15.113 3.817 -14.214 1.00 91.31 102 ASN A O 1
ATOM 786 N N . GLU A 1 103 ? 13.494 2.418 -13.560 1.00 87.50 103 GLU A N 1
ATOM 787 C CA . GLU A 1 103 ? 13.771 1.394 -14.574 1.00 87.50 103 GLU A CA 1
ATOM 788 C C . GLU A 1 103 ? 13.667 1.962 -15.991 1.00 87.50 103 GLU A C 1
ATOM 790 O O . GLU A 1 103 ? 14.551 1.755 -16.823 1.00 87.50 103 GLU A O 1
ATOM 795 N N . SER A 1 104 ? 12.641 2.773 -16.257 1.00 86.88 104 SER A N 1
ATOM 796 C CA . SER A 1 104 ? 12.471 3.454 -17.545 1.00 86.88 104 SER A CA 1
ATOM 797 C C . SER A 1 104 ? 13.593 4.455 -17.841 1.00 86.88 104 SER A C 1
ATOM 799 O O . SER A 1 104 ? 13.953 4.675 -19.001 1.00 86.88 104 SER A O 1
ATOM 801 N N . ARG A 1 105 ? 14.153 5.103 -16.812 1.00 87.00 105 ARG A N 1
ATOM 802 C CA . ARG A 1 105 ? 15.310 6.000 -16.953 1.00 87.00 105 ARG A CA 1
ATOM 803 C C . ARG A 1 105 ? 16.589 5.219 -17.222 1.00 87.00 105 ARG A C 1
ATOM 805 O O . ARG A 1 105 ? 17.300 5.582 -18.152 1.00 87.00 105 ARG A O 1
ATOM 812 N N . ILE A 1 106 ? 16.841 4.143 -16.477 1.00 86.00 106 ILE A N 1
ATOM 813 C CA . ILE A 1 106 ? 17.990 3.251 -16.691 1.00 86.00 106 ILE A CA 1
ATOM 814 C C . ILE A 1 106 ? 17.939 2.672 -18.103 1.00 86.00 106 ILE A C 1
ATOM 816 O O . ILE A 1 106 ? 18.937 2.705 -18.816 1.00 86.00 106 ILE A O 1
ATOM 820 N N . ARG A 1 107 ? 16.766 2.212 -18.550 1.00 84.88 107 ARG A N 1
ATOM 821 C CA . ARG A 1 107 ? 16.584 1.679 -19.902 1.00 84.88 107 ARG A CA 1
ATOM 822 C C . ARG A 1 107 ? 16.907 2.715 -20.978 1.00 84.88 107 ARG A C 1
ATOM 824 O O . ARG A 1 107 ? 17.625 2.398 -21.918 1.00 84.88 107 ARG A O 1
ATOM 831 N N . ARG A 1 108 ? 16.449 3.961 -20.810 1.00 84.50 108 ARG A N 1
ATOM 832 C CA . ARG A 1 108 ? 16.799 5.064 -21.720 1.00 84.50 108 ARG A CA 1
ATOM 833 C C . ARG A 1 108 ? 18.292 5.393 -21.708 1.00 84.50 108 ARG A C 1
ATOM 835 O O . ARG A 1 108 ? 18.850 5.624 -22.772 1.00 84.50 108 ARG A O 1
ATOM 842 N N . ASP A 1 109 ? 18.937 5.412 -20.543 1.00 86.19 109 ASP A N 1
ATOM 843 C CA . ASP A 1 109 ? 20.388 5.642 -20.448 1.00 86.19 109 ASP A CA 1
ATOM 844 C C . ASP A 1 109 ? 21.176 4.521 -21.140 1.00 86.19 109 ASP A C 1
ATOM 846 O O . ASP A 1 109 ? 22.102 4.791 -21.901 1.00 86.19 109 ASP A O 1
ATOM 850 N N . MET A 1 110 ? 20.757 3.265 -20.964 1.00 82.44 110 MET A N 1
ATOM 851 C CA . MET A 1 110 ? 21.352 2.115 -21.650 1.00 82.44 110 MET A CA 1
ATOM 852 C C . MET A 1 110 ? 21.186 2.204 -23.170 1.00 82.44 110 MET A C 1
ATOM 854 O O . MET A 1 110 ? 22.170 2.020 -23.879 1.00 82.44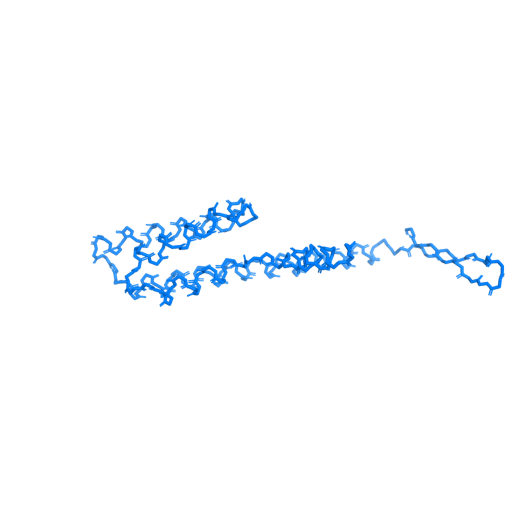 110 MET A O 1
ATOM 858 N N . ASP A 1 111 ? 19.994 2.545 -23.674 1.00 83.69 111 ASP A N 1
ATOM 859 C CA . ASP A 1 111 ? 19.765 2.719 -25.117 1.00 83.69 111 ASP A CA 1
ATOM 860 C C . ASP A 1 111 ? 20.576 3.910 -25.692 1.00 83.69 111 ASP A C 1
ATOM 862 O O . ASP A 1 111 ? 20.967 3.877 -26.857 1.00 83.69 111 ASP A O 1
ATOM 866 N N . MET A 1 112 ? 20.876 4.949 -24.894 1.00 81.00 112 MET A N 1
ATOM 867 C CA . MET A 1 112 ? 21.748 6.063 -25.311 1.00 81.00 112 MET A CA 1
ATOM 868 C C . MET A 1 112 ? 23.234 5.689 -25.317 1.00 81.00 112 MET A C 1
ATOM 870 O O . MET A 1 112 ? 23.965 6.095 -26.220 1.00 81.00 112 MET A O 1
ATOM 874 N N . ARG A 1 113 ? 23.699 4.936 -24.313 1.00 84.06 113 ARG A N 1
ATOM 875 C CA . ARG A 1 113 ? 25.105 4.505 -24.212 1.00 84.06 113 ARG A CA 1
ATOM 876 C C . ARG A 1 113 ? 25.447 3.382 -25.183 1.00 84.06 113 ARG A C 1
ATOM 878 O O . ARG A 1 113 ? 26.574 3.320 -25.665 1.00 84.06 113 ARG A O 1
ATOM 885 N N . PHE A 1 114 ? 24.484 2.513 -25.464 1.00 81.50 114 PHE A N 1
ATOM 886 C CA . PHE A 1 114 ? 24.626 1.357 -26.340 1.00 81.50 114 PHE A CA 1
ATOM 887 C C . PHE A 1 114 ? 23.516 1.394 -27.395 1.00 81.50 114 PHE A C 1
ATOM 889 O O . PHE A 1 114 ? 22.537 0.649 -27.295 1.00 81.50 114 PHE A O 1
ATOM 896 N N . PRO A 1 115 ? 23.631 2.289 -28.396 1.00 77.88 115 PRO A N 1
ATOM 897 C CA . PRO A 1 115 ? 22.627 2.398 -29.439 1.00 77.88 115 PRO A CA 1
ATOM 898 C C . PRO A 1 115 ? 22.544 1.076 -30.194 1.00 77.88 115 PRO A C 1
ATOM 900 O O . PRO A 1 115 ? 23.541 0.581 -30.727 1.00 77.88 115 PRO A O 1
ATOM 903 N N . ARG A 1 116 ? 21.338 0.509 -30.233 1.00 80.62 116 ARG A N 1
ATOM 904 C CA . ARG A 1 116 ? 21.083 -0.754 -30.925 1.00 80.62 116 ARG A CA 1
ATOM 905 C C . ARG A 1 116 ? 21.395 -0.599 -32.405 1.00 80.62 116 ARG A C 1
ATOM 907 O O . ARG A 1 116 ? 20.967 0.366 -33.044 1.00 80.62 116 ARG A O 1
ATOM 914 N N . GLN A 1 117 ? 22.124 -1.556 -32.954 1.00 82.06 117 GLN A N 1
ATOM 915 C CA . GLN A 1 117 ? 22.509 -1.537 -34.358 1.00 82.06 117 GLN A CA 1
ATOM 916 C C . GLN A 1 117 ? 21.395 -2.215 -35.149 1.00 82.06 117 GLN A C 1
ATOM 918 O O . GLN A 1 117 ? 21.054 -3.365 -34.887 1.00 82.06 117 GLN A O 1
ATOM 923 N N . THR A 1 118 ? 20.796 -1.506 -36.105 1.00 88.69 118 THR A N 1
ATOM 924 C CA . THR A 1 118 ? 19.795 -2.102 -36.998 1.00 88.69 118 THR A CA 1
ATOM 925 C C . THR A 1 118 ? 20.420 -2.343 -38.356 1.00 88.69 118 THR A C 1
ATOM 927 O O . THR A 1 118 ? 20.770 -1.398 -39.059 1.00 88.69 118 THR A O 1
ATOM 930 N N . THR A 1 119 ? 20.530 -3.612 -38.732 1.00 88.00 119 THR A N 1
ATOM 931 C CA . THR A 1 119 ? 21.030 -4.019 -40.042 1.00 88.00 119 THR A CA 1
ATOM 932 C C . THR A 1 119 ? 19.855 -4.461 -40.898 1.00 88.00 119 THR A C 1
ATOM 934 O O . THR A 1 119 ? 19.088 -5.340 -40.505 1.00 88.00 119 THR A O 1
ATOM 937 N N . CYS A 1 120 ? 19.706 -3.855 -42.073 1.00 92.81 120 CYS A N 1
ATOM 938 C CA . CYS A 1 120 ? 18.656 -4.199 -43.025 1.00 92.81 120 CYS A CA 1
ATOM 939 C C . CYS A 1 120 ? 19.250 -4.892 -44.251 1.00 92.81 120 CYS A C 1
ATOM 941 O O . CYS A 1 120 ? 20.206 -4.397 -44.849 1.00 92.81 120 CYS A O 1
ATOM 943 N N . HIS A 1 121 ? 18.657 -6.016 -44.644 1.00 89.31 121 HIS A N 1
ATOM 944 C CA . HIS A 1 121 ? 19.027 -6.764 -45.839 1.00 89.31 121 HIS A CA 1
ATOM 945 C C . HIS A 1 121 ? 17.821 -6.889 -46.781 1.00 89.31 121 HIS A C 1
ATOM 947 O O . HIS A 1 121 ? 16.703 -7.136 -46.318 1.00 89.31 121 HIS A O 1
ATOM 953 N N . PRO A 1 122 ? 18.010 -6.708 -48.100 1.00 89.12 122 PRO A N 1
ATOM 954 C CA . PRO A 1 122 ? 16.956 -6.979 -49.066 1.00 89.12 122 PRO A CA 1
ATOM 955 C C . PRO A 1 122 ? 16.701 -8.490 -49.135 1.00 89.12 122 PRO A C 1
ATOM 957 O O . PRO A 1 122 ? 17.630 -9.278 -49.305 1.00 89.12 122 PRO A O 1
ATOM 960 N N . VAL A 1 123 ? 15.437 -8.891 -49.016 1.00 85.88 123 VAL A N 1
ATOM 961 C CA . VAL A 1 123 ? 14.994 -10.286 -49.129 1.00 85.88 123 VAL A CA 1
ATOM 962 C C . VAL A 1 123 ? 13.855 -10.326 -50.149 1.00 85.88 123 VAL A C 1
ATOM 964 O O . VAL A 1 123 ? 12.719 -9.929 -49.873 1.00 85.88 123 VAL A O 1
ATOM 967 N N . GLY A 1 124 ? 14.180 -10.742 -51.376 1.00 87.69 124 GLY A N 1
ATOM 968 C CA . GLY A 1 124 ? 13.258 -10.684 -52.515 1.00 87.69 124 GLY A CA 1
ATOM 969 C C . GLY A 1 124 ? 12.867 -9.244 -52.874 1.00 87.69 124 GLY A C 1
ATOM 970 O O . GLY A 1 124 ? 13.735 -8.402 -53.081 1.00 87.69 124 GLY A O 1
ATOM 971 N N . GLY A 1 125 ? 11.558 -8.965 -52.942 1.00 89.56 125 GLY A N 1
ATOM 972 C CA . GLY A 1 125 ? 10.991 -7.626 -53.189 1.00 89.56 125 GLY A CA 1
ATOM 973 C C . GLY A 1 125 ? 10.734 -6.794 -51.925 1.00 89.56 125 GLY A C 1
ATOM 974 O O . GLY A 1 125 ? 9.986 -5.821 -51.980 1.00 89.56 125 GLY A O 1
ATOM 975 N N . SER A 1 126 ? 11.292 -7.195 -50.781 1.00 84.25 126 SER A N 1
ATOM 976 C CA . SER A 1 126 ? 11.083 -6.543 -49.483 1.00 84.25 126 SER A CA 1
ATOM 977 C C . SER A 1 126 ? 12.403 -6.299 -48.748 1.00 84.25 126 SER A C 1
ATOM 979 O O . SER A 1 126 ? 13.446 -6.826 -49.136 1.00 84.25 126 SER A O 1
ATOM 981 N N . VAL A 1 127 ? 12.366 -5.493 -47.685 1.00 91.62 127 VAL A N 1
ATOM 982 C CA . VAL A 1 127 ? 13.515 -5.230 -46.808 1.00 91.62 127 VAL A CA 1
ATOM 983 C C . VAL A 1 127 ? 13.238 -5.843 -45.442 1.00 91.62 127 VAL A C 1
ATOM 985 O O . VAL A 1 127 ? 12.218 -5.538 -44.827 1.00 91.62 127 VAL A O 1
ATOM 988 N N . GLN A 1 128 ? 14.153 -6.685 -44.960 1.00 88.88 128 GLN A N 1
ATOM 989 C CA . GLN A 1 128 ? 14.101 -7.254 -43.618 1.00 88.88 128 GLN A CA 1
ATOM 990 C C . GLN A 1 128 ? 15.187 -6.615 -42.753 1.00 88.88 128 GLN A C 1
ATOM 992 O O . GLN A 1 128 ? 16.367 -6.658 -43.096 1.00 88.88 128 GLN A O 1
ATOM 997 N N . CYS A 1 129 ? 14.790 -6.026 -41.627 1.00 92.06 129 CYS A N 1
ATOM 998 C CA . CYS A 1 129 ? 15.700 -5.402 -40.673 1.00 92.06 129 CYS A CA 1
ATOM 999 C C . CYS A 1 129 ? 15.799 -6.241 -39.401 1.00 92.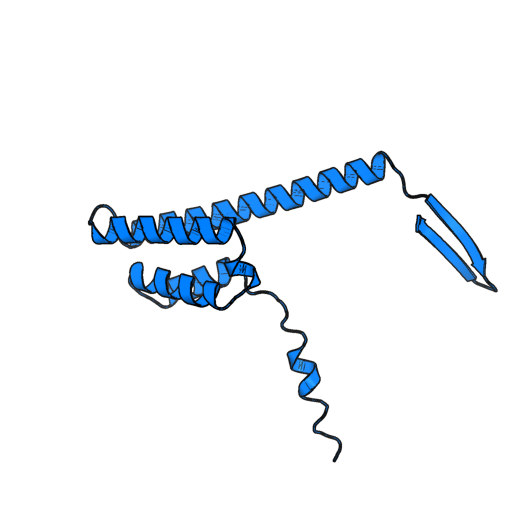06 129 CYS A C 1
ATOM 1001 O O . CYS A 1 129 ? 14.782 -6.696 -38.879 1.00 92.06 129 CYS A O 1
ATOM 1003 N N . THR A 1 130 ? 17.018 -6.418 -38.899 1.00 84.31 130 THR A N 1
ATOM 1004 C CA . THR A 1 130 ? 17.286 -7.047 -37.604 1.00 84.31 130 THR A CA 1
ATOM 1005 C C . THR A 1 130 ? 18.039 -6.060 -36.725 1.00 84.31 130 THR A C 1
ATOM 1007 O O . THR A 1 130 ? 19.034 -5.478 -37.153 1.00 84.31 130 THR A O 1
ATOM 1010 N N . THR A 1 131 ? 17.539 -5.853 -35.510 1.00 85.44 131 THR A N 1
ATOM 1011 C CA . THR A 1 131 ? 18.147 -4.975 -34.507 1.00 85.44 131 THR A CA 1
ATOM 1012 C C . THR A 1 131 ? 18.863 -5.835 -33.468 1.00 85.44 131 THR A C 1
ATOM 1014 O O . THR A 1 131 ? 18.223 -6.707 -32.876 1.00 85.44 131 THR A O 1
ATOM 1017 N N . TYR A 1 132 ? 20.159 -5.592 -33.260 1.00 68.69 132 TYR A N 1
ATOM 1018 C CA . TYR A 1 132 ? 21.016 -6.276 -32.283 1.00 68.69 132 TYR A CA 1
ATOM 1019 C C . TYR A 1 132 ? 21.491 -5.305 -31.199 1.00 68.69 132 TYR A 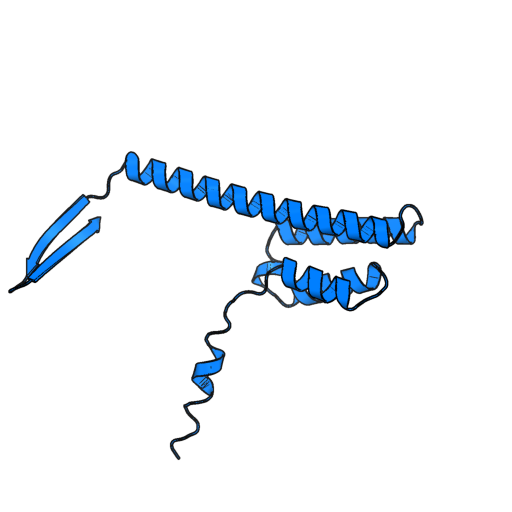C 1
ATOM 1021 O O . TYR A 1 132 ? 21.733 -4.114 -31.527 1.00 68.69 132 TYR A O 1
#

Foldseek 3Di:
DPPPPPVVVVVPPPPPQQDLVNQLVVLVVPDDALVSSLVSSVVVQVVRPVSVPDPLSVVLSVLSVVLVVCCVVVNDPRVRSSVVSVVSVVVSVVVVVVVVVVVVVVVVVCCVVPPWDWDWDDDPPDIDIDTD

Sequence (132 aa):
MKHVLAFATALLLAGCGTSVTTYHTNCMDAYPDFANQLACVKNNIAADPYQSNDTLVREYLLTGDMLAADVRAGKISDESARLQFLQKLNDIKRIELEQMANESRIRRDMDMRFPRQTTCHPVGGSVQCTTY